Protein AF-A0A9P6AN44-F1 (afdb_monomer_lite)

Sequence (162 aa):
MAAQNTPINPGPQLPDFAEITDHANHVVEGLPLLQNLPVVDNGAQILASLEYDNHLNSVNRQLNGLNARIGNVETNLNYRITALDARLDSLDTQFTNFGTRLQASETNAQARLFNSHISSRDTPLEPLVSAIDGTLIIGFPATSGALSGLSGTSSGSSMATC

Organism: NCBI:txid1448309

Radius of gyration: 56.52 Å; chains: 1; bounding box: 112×37×162 Å

Secondary structure (DSSP, 8-state):
-PPP-PPPPP-PPPP-HHHHHHHHHHHHHHGGGGGGSHHHHHHHHHHHHHHHHHHHHHHHHHHHHHHHHHHHHHHHHHHHHHHHHHHHHHHHHHHHHHHHHHHHHHHHHHHHHHHHT--STTSBPPPPB-TTT--B-TT--SBTGGGGG-----S-------

Foldseek 3Di: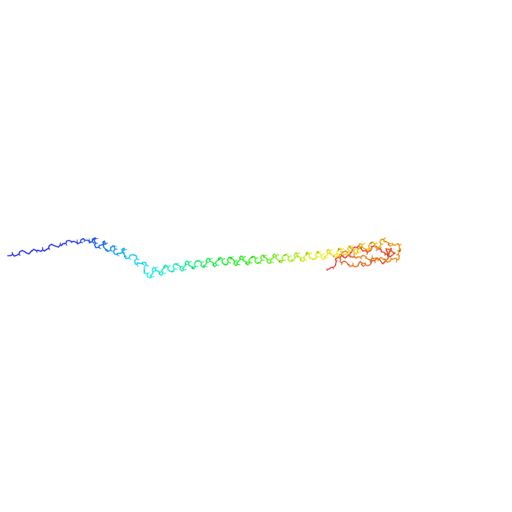
DDDDDDDDDDPDDDDDVVVVVVVVVVVVVCPVVVCVPPVNVVVVVVVVVVVVVVVVVVVVVVVVVVVVVVVVVVVVVVVVVVVVVVVVVVVVVVVVQVVLLVVLVVQQVVQVVVLVPDDDQPDAGRFHADSRHRHTDPPGDRGNVCVVVPDPPDDDDPDDDD

pLDDT: mean 86.45, std 16.83, range [40.09, 98.75]

Structure (mmCIF, N/CA/C/O backbone):
data_AF-A0A9P6AN44-F1
#
_entry.id   AF-A0A9P6AN44-F1
#
loop_
_atom_site.group_PDB
_atom_site.id
_atom_site.type_symbol
_atom_site.label_atom_id
_atom_site.label_alt_id
_atom_site.label_comp_id
_atom_site.label_asym_id
_atom_site.label_entity_id
_atom_site.label_seq_id
_atom_site.pdbx_PDB_ins_code
_atom_site.Cartn_x
_atom_site.Cartn_y
_atom_site.Cartn_z
_atom_site.occupancy
_atom_site.B_iso_or_equiv
_atom_site.auth_seq_id
_atom_site.auth_comp_id
_atom_site.auth_asym_id
_atom_site.auth_atom_id
_atom_site.pdbx_PDB_model_num
ATOM 1 N N . MET A 1 1 ? -77.297 -5.647 114.908 1.00 40.75 1 MET A N 1
ATOM 2 C CA . MET A 1 1 ? -77.213 -6.353 113.611 1.00 40.75 1 MET A CA 1
ATOM 3 C C . MET A 1 1 ? -76.562 -5.403 112.621 1.00 40.75 1 MET A C 1
ATOM 5 O O . MET A 1 1 ? -77.143 -4.368 112.330 1.00 40.75 1 MET A O 1
ATOM 9 N N . ALA A 1 2 ? -75.315 -5.676 112.239 1.00 41.12 2 ALA A N 1
ATOM 10 C CA . ALA A 1 2 ? -74.510 -4.816 111.374 1.00 41.12 2 ALA A CA 1
ATOM 11 C C . ALA A 1 2 ? -74.812 -5.119 109.898 1.00 41.12 2 ALA A C 1
ATOM 13 O O . ALA A 1 2 ? -74.720 -6.273 109.484 1.00 41.12 2 ALA A O 1
ATOM 14 N N . ALA A 1 3 ? -75.172 -4.097 109.122 1.00 44.03 3 ALA A N 1
ATOM 15 C CA . ALA A 1 3 ? -75.277 -4.189 107.671 1.00 44.03 3 ALA A CA 1
ATOM 16 C C . ALA A 1 3 ? -73.870 -4.063 107.066 1.00 44.03 3 ALA A C 1
ATOM 18 O O . ALA A 1 3 ? -73.197 -3.051 107.256 1.00 44.03 3 ALA A O 1
ATOM 19 N N . GLN A 1 4 ? -73.411 -5.111 106.383 1.00 45.62 4 GLN A N 1
ATOM 20 C CA . GLN A 1 4 ? -72.159 -5.100 105.631 1.00 45.62 4 GLN A CA 1
ATOM 21 C C . GLN A 1 4 ? -72.359 -4.317 104.329 1.00 45.62 4 GLN A C 1
ATOM 23 O O . GLN A 1 4 ? -73.217 -4.657 103.520 1.00 45.62 4 GLN A O 1
ATOM 28 N N . ASN A 1 5 ? -71.561 -3.267 104.144 1.00 55.25 5 ASN A N 1
ATOM 29 C CA . ASN A 1 5 ? -71.482 -2.490 102.914 1.00 55.25 5 ASN A CA 1
ATOM 30 C C . ASN A 1 5 ? -70.396 -3.116 102.023 1.00 55.25 5 ASN A C 1
ATOM 32 O O . ASN A 1 5 ? -69.206 -2.969 102.303 1.00 55.25 5 ASN A O 1
ATOM 36 N N . THR A 1 6 ? -70.785 -3.869 100.997 1.00 53.41 6 THR A N 1
ATOM 37 C CA . THR A 1 6 ? -69.856 -4.407 99.988 1.00 53.41 6 THR A CA 1
ATOM 38 C C . THR A 1 6 ? -69.390 -3.298 99.033 1.00 53.41 6 THR A C 1
ATOM 40 O O . THR A 1 6 ? -70.242 -2.559 98.535 1.00 53.41 6 THR A O 1
ATOM 43 N N . PRO A 1 7 ? -68.082 -3.171 98.727 1.00 56.47 7 PRO A N 1
ATOM 44 C CA . PRO A 1 7 ? -67.589 -2.168 97.786 1.00 56.47 7 PRO A CA 1
ATOM 45 C C . PRO A 1 7 ? -68.024 -2.478 96.351 1.00 56.47 7 PRO A C 1
ATOM 47 O O . PRO A 1 7 ? -67.956 -3.618 95.893 1.00 56.47 7 PRO A O 1
ATOM 50 N N . ILE A 1 8 ? -68.439 -1.433 95.640 1.00 57.41 8 ILE A N 1
ATOM 51 C CA . ILE A 1 8 ? -68.761 -1.445 94.213 1.00 57.41 8 ILE A CA 1
ATOM 52 C C . ILE A 1 8 ? -67.471 -1.721 93.425 1.00 57.41 8 ILE A C 1
ATOM 54 O O . ILE A 1 8 ? -66.484 -1.005 93.572 1.00 57.41 8 ILE A O 1
ATOM 58 N N . ASN A 1 9 ? -67.492 -2.759 92.589 1.00 60.62 9 ASN A N 1
ATOM 59 C CA . ASN A 1 9 ? -66.445 -3.080 91.620 1.00 60.62 9 ASN A CA 1
ATOM 60 C C . ASN A 1 9 ? -66.323 -1.937 90.585 1.00 60.62 9 ASN A C 1
ATOM 62 O O . ASN A 1 9 ? -67.323 -1.656 89.915 1.00 60.62 9 ASN A O 1
ATOM 66 N N . PRO A 1 10 ? -65.170 -1.257 90.434 1.00 58.81 10 PRO A N 1
ATOM 67 C CA . PRO A 1 10 ? -65.000 -0.280 89.367 1.00 58.81 10 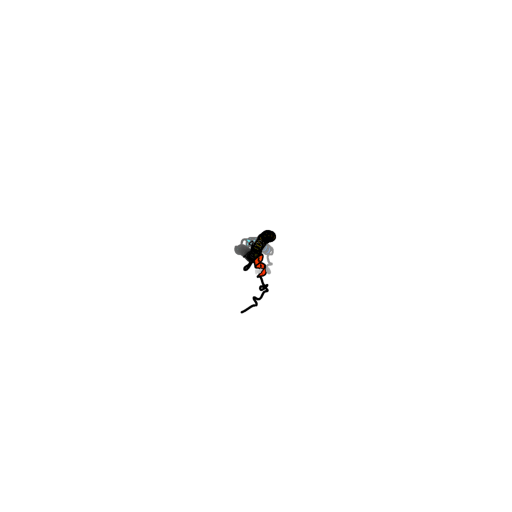PRO A CA 1
ATOM 68 C C . PRO A 1 10 ? -64.974 -1.016 88.019 1.00 58.81 10 PRO A C 1
ATOM 70 O O . PRO A 1 10 ? -64.324 -2.048 87.876 1.00 58.81 10 PRO A O 1
ATOM 73 N N . GLY A 1 11 ? -65.735 -0.511 87.045 1.00 61.03 11 GLY A N 1
ATOM 74 C CA . GLY A 1 11 ? -65.825 -1.077 85.696 1.00 61.03 11 GLY A CA 1
ATOM 75 C C . GLY A 1 11 ? -64.473 -1.144 84.961 1.00 61.03 11 GLY A C 1
ATOM 76 O O . GLY A 1 11 ? -63.455 -0.707 85.497 1.00 61.03 11 GLY A O 1
ATOM 77 N N . PRO A 1 12 ? -64.446 -1.693 83.730 1.00 62.16 12 PRO A N 1
ATOM 78 C CA . PRO A 1 12 ? -63.211 -1.890 82.973 1.00 62.16 12 PRO A CA 1
ATOM 79 C C . PRO A 1 12 ? -62.417 -0.582 82.881 1.00 62.16 12 PRO A C 1
ATOM 81 O O . PRO A 1 12 ? -62.946 0.445 82.457 1.00 62.16 12 PRO A O 1
ATOM 84 N N . GLN A 1 13 ? -61.161 -0.625 83.328 1.00 69.00 13 GLN A N 1
ATOM 85 C CA . GLN A 1 13 ? -60.274 0.533 83.319 1.00 69.00 13 GLN A CA 1
ATOM 86 C C . GLN A 1 13 ? -60.033 0.976 81.869 1.00 69.00 13 GLN A C 1
ATOM 88 O O . GLN A 1 13 ? -59.707 0.159 81.007 1.00 69.00 13 GLN A O 1
ATOM 93 N N . LEU A 1 14 ? -60.248 2.265 81.600 1.00 65.00 14 LEU A N 1
ATOM 94 C CA . LEU A 1 14 ? -59.948 2.886 80.310 1.00 65.00 14 LEU A CA 1
ATOM 95 C C . LEU A 1 14 ? -58.423 2.896 80.081 1.00 65.00 14 LEU A C 1
ATOM 97 O O . LEU A 1 14 ? -57.691 3.122 81.045 1.00 65.00 14 LEU A O 1
ATOM 101 N N . PRO A 1 15 ? -57.938 2.679 78.843 1.00 77.69 15 PRO A N 1
ATOM 102 C CA . PRO A 1 15 ? -56.512 2.754 78.526 1.00 77.69 15 PRO A CA 1
ATOM 103 C C . PRO A 1 15 ? -55.928 4.133 78.844 1.00 77.69 15 PRO A C 1
ATOM 105 O O . PRO A 1 15 ? -56.548 5.155 78.539 1.00 77.69 15 PRO A O 1
ATOM 108 N N . ASP A 1 16 ? -54.724 4.162 79.413 1.00 86.50 16 ASP A N 1
ATOM 109 C CA . ASP A 1 16 ? -54.003 5.401 79.691 1.00 86.50 16 ASP A CA 1
ATOM 110 C C . ASP A 1 16 ? -53.324 5.926 78.415 1.00 86.50 16 ASP A C 1
ATOM 112 O O . ASP A 1 16 ? -52.279 5.448 77.974 1.00 86.50 16 ASP A O 1
ATOM 116 N N . PHE A 1 17 ? -53.941 6.923 77.781 1.00 85.31 17 PHE A N 1
ATOM 117 C CA . PHE A 1 17 ? -53.415 7.533 76.559 1.00 85.31 17 PHE A CA 1
ATOM 118 C C . PHE A 1 17 ? -52.148 8.369 76.784 1.00 85.31 17 PHE A C 1
ATOM 120 O O . PHE A 1 17 ? -51.409 8.596 75.822 1.00 85.31 17 PHE A O 1
ATOM 127 N N . ALA A 1 18 ? -51.883 8.828 78.011 1.00 84.00 18 ALA A N 1
ATOM 128 C CA . ALA A 1 18 ? -50.659 9.563 78.318 1.00 84.00 18 ALA A CA 1
ATOM 129 C C . ALA A 1 18 ? -49.457 8.613 78.290 1.00 84.00 18 ALA A C 1
ATOM 131 O O . ALA A 1 18 ? -48.467 8.902 77.623 1.00 84.00 18 ALA A O 1
ATOM 132 N N . GLU A 1 19 ? -49.604 7.435 78.897 1.00 85.50 19 GLU A N 1
ATOM 133 C CA . GLU A 1 19 ? -48.608 6.360 78.845 1.00 85.50 19 GLU A CA 1
ATOM 134 C C . GLU A 1 19 ? -48.368 5.886 77.400 1.00 85.50 19 GLU A C 1
ATOM 136 O O . GLU A 1 19 ? -47.227 5.747 76.959 1.00 85.50 19 GLU A O 1
ATOM 141 N N . ILE A 1 20 ? -49.435 5.739 76.603 1.00 84.75 20 ILE A N 1
ATOM 142 C CA . ILE A 1 20 ? -49.320 5.405 75.171 1.00 84.75 20 ILE A CA 1
ATOM 143 C C . ILE A 1 20 ? -48.542 6.484 74.400 1.00 84.75 20 ILE A C 1
ATOM 145 O O . ILE A 1 20 ? -47.743 6.159 73.519 1.00 84.75 20 ILE A O 1
ATOM 149 N N . THR A 1 21 ? -48.763 7.761 74.717 1.00 88.62 21 THR A N 1
ATOM 150 C CA . THR A 1 21 ? -48.075 8.883 74.059 1.00 88.62 21 THR A CA 1
ATOM 151 C C . THR A 1 21 ? -46.593 8.920 74.433 1.00 88.62 21 THR A C 1
ATOM 153 O O . THR A 1 21 ? -45.750 9.100 73.554 1.00 88.62 21 THR A O 1
ATOM 156 N N . ASP A 1 22 ? -46.258 8.671 75.698 1.00 90.25 22 ASP A N 1
ATOM 157 C CA . ASP A 1 22 ? -44.869 8.564 76.159 1.00 90.25 22 ASP A CA 1
ATOM 158 C C . ASP A 1 22 ? -44.142 7.388 75.501 1.00 90.25 22 ASP A C 1
ATOM 160 O O . ASP A 1 22 ? -43.032 7.548 74.990 1.00 90.25 22 ASP A O 1
ATOM 164 N N . HIS A 1 23 ? -44.787 6.223 75.407 1.00 88.62 23 HIS A N 1
ATOM 165 C CA . HIS A 1 23 ? -44.225 5.084 74.682 1.00 88.62 23 HIS A CA 1
ATOM 166 C C . HIS A 1 23 ? -44.013 5.383 73.194 1.00 88.62 23 HIS A C 1
ATOM 168 O O . HIS A 1 23 ? -42.983 5.000 72.634 1.00 88.62 23 HIS A O 1
ATOM 174 N N . ALA A 1 24 ? -44.944 6.089 72.549 1.00 87.62 24 ALA A N 1
ATOM 175 C CA . ALA A 1 24 ? -44.796 6.494 71.155 1.00 87.62 24 ALA A CA 1
ATOM 176 C C . ALA A 1 24 ? -43.611 7.456 70.963 1.00 87.62 24 ALA A C 1
ATOM 178 O O . ALA A 1 24 ? -42.818 7.270 70.038 1.00 87.62 24 ALA A O 1
ATOM 179 N N . ASN A 1 25 ? -43.443 8.428 71.861 1.00 89.88 25 ASN A N 1
ATOM 180 C CA . ASN A 1 25 ? -42.311 9.354 71.829 1.00 89.88 25 ASN A CA 1
ATOM 181 C C . ASN A 1 25 ? -40.978 8.623 72.029 1.00 89.88 25 ASN A C 1
ATOM 183 O O . ASN A 1 25 ? -40.035 8.864 71.279 1.00 89.88 25 ASN A O 1
ATOM 187 N N . HIS A 1 26 ? -40.920 7.653 72.945 1.00 87.94 26 HIS A N 1
ATOM 188 C CA . HIS A 1 26 ? -39.714 6.852 73.159 1.00 87.94 26 HIS A CA 1
ATOM 189 C C . HIS A 1 26 ? -39.334 5.991 71.947 1.00 87.94 26 HIS A C 1
ATOM 191 O O . HIS A 1 26 ? -38.153 5.830 71.635 1.00 87.94 26 HIS A O 1
ATOM 197 N N . VAL A 1 27 ? -40.322 5.460 71.222 1.00 87.12 27 VAL A N 1
ATOM 198 C CA . VAL A 1 27 ? -40.073 4.757 69.955 1.00 87.12 27 VAL A CA 1
ATOM 199 C C . VAL A 1 27 ? -39.518 5.721 68.907 1.00 87.12 27 VAL A C 1
ATOM 201 O O . VAL A 1 27 ? -38.544 5.386 68.233 1.00 87.12 27 VAL A O 1
ATOM 204 N N . VAL A 1 28 ? -40.086 6.925 68.791 1.00 90.31 28 VAL A N 1
ATOM 205 C CA . VAL A 1 28 ? -39.617 7.954 67.848 1.00 90.31 28 VAL A CA 1
ATOM 206 C C . VAL A 1 28 ? -38.186 8.401 68.165 1.00 90.31 28 VAL A C 1
ATOM 208 O O . VAL A 1 28 ? -37.382 8.546 67.245 1.00 90.31 28 VAL A O 1
ATOM 211 N N . GLU A 1 29 ? -37.831 8.539 69.441 1.00 88.56 29 GLU A N 1
ATOM 212 C CA . GLU A 1 29 ? -36.461 8.830 69.892 1.00 88.56 29 GLU A CA 1
ATOM 213 C C . GLU A 1 29 ? -35.476 7.682 69.624 1.00 88.56 29 GLU A C 1
ATOM 215 O O . GLU A 1 29 ? -34.283 7.918 69.428 1.00 88.56 29 GLU A O 1
ATOM 220 N N . GLY A 1 30 ? -35.964 6.440 69.585 1.00 83.00 30 GLY A N 1
ATOM 221 C CA . GLY A 1 30 ? -35.167 5.256 69.269 1.00 83.00 30 GLY A CA 1
ATOM 222 C C . GLY A 1 30 ? -34.901 5.056 67.773 1.00 83.00 30 GLY A C 1
ATOM 223 O O . GLY A 1 30 ? -33.901 4.436 67.410 1.00 83.00 30 GLY A O 1
ATOM 224 N N . LEU A 1 31 ? -35.744 5.597 66.886 1.00 83.94 31 LEU A N 1
ATOM 225 C CA . LEU A 1 31 ? -35.589 5.452 65.430 1.00 83.94 31 LEU A CA 1
ATOM 226 C C . LEU A 1 31 ? -34.236 5.976 64.894 1.00 83.94 31 LEU A C 1
ATOM 228 O O . LEU A 1 31 ? -33.624 5.280 64.083 1.00 83.94 31 LEU A O 1
ATOM 232 N N . PRO A 1 32 ? -33.705 7.134 65.337 1.00 84.50 32 PRO A N 1
ATOM 233 C CA . PRO A 1 32 ? -32.358 7.580 64.978 1.00 84.50 32 PRO A CA 1
ATOM 234 C C . PRO A 1 32 ? -31.246 6.603 65.382 1.00 84.50 32 PRO A C 1
ATOM 236 O O . PRO A 1 32 ? -30.251 6.495 64.670 1.00 84.50 32 PRO A O 1
ATOM 239 N N . LEU A 1 33 ? -31.406 5.858 66.485 1.00 83.38 33 LEU A N 1
ATOM 240 C CA . LEU A 1 33 ? -30.403 4.892 66.957 1.00 83.38 33 LEU A CA 1
ATOM 241 C C . LEU A 1 33 ? -30.306 3.661 66.049 1.00 83.38 33 LEU A C 1
ATOM 243 O O . LEU A 1 33 ? -29.258 3.017 66.019 1.00 83.38 33 LEU A O 1
ATOM 247 N N . LEU A 1 34 ? -31.354 3.364 65.270 1.00 79.19 34 LEU A N 1
ATOM 248 C CA . LEU A 1 34 ? -31.336 2.276 64.288 1.00 79.19 34 LEU A CA 1
ATOM 249 C C . LEU A 1 34 ? -30.269 2.487 63.207 1.00 79.19 34 LEU A C 1
ATOM 251 O O . LEU A 1 34 ? -29.769 1.513 62.652 1.00 79.19 34 LEU A O 1
ATOM 255 N N . GLN A 1 35 ? -29.891 3.741 62.940 1.00 75.88 35 GLN A N 1
ATOM 256 C CA . GLN A 1 35 ? -28.847 4.090 61.972 1.00 75.88 35 GLN A CA 1
ATOM 257 C C . GLN A 1 35 ? -27.452 3.648 62.433 1.00 75.88 35 GLN A C 1
ATOM 259 O O . GLN A 1 35 ? -26.593 3.430 61.596 1.00 75.88 35 GLN A O 1
ATOM 264 N N . ASN A 1 36 ? -27.253 3.459 63.744 1.00 78.31 36 ASN A N 1
ATOM 265 C CA . ASN A 1 36 ? -26.000 2.976 64.332 1.00 78.31 36 ASN A CA 1
ATOM 266 C C . ASN A 1 36 ? -25.998 1.451 64.540 1.00 78.31 36 ASN A C 1
ATOM 268 O O . ASN A 1 36 ? -25.099 0.910 65.190 1.00 78.31 36 ASN A O 1
ATOM 272 N N . LEU A 1 37 ? -27.039 0.740 64.085 1.00 82.12 37 LEU A N 1
ATOM 273 C CA . LEU A 1 37 ? -27.045 -0.713 64.167 1.00 82.12 37 LEU A CA 1
ATOM 274 C C . LEU A 1 37 ? -26.040 -1.271 63.153 1.00 82.12 37 LEU A C 1
ATOM 276 O O . LEU A 1 37 ? -26.143 -0.946 61.969 1.00 82.12 37 LEU A O 1
ATOM 280 N N . PRO A 1 38 ? -25.167 -2.214 63.558 1.00 76.88 38 PRO A N 1
ATOM 281 C CA . PRO A 1 38 ? -24.186 -2.825 62.662 1.00 76.88 38 PRO A CA 1
ATOM 282 C C . PRO A 1 38 ? -24.799 -3.390 61.377 1.00 76.88 38 PRO A C 1
ATOM 284 O O . PRO A 1 38 ? -24.152 -3.428 60.340 1.00 76.88 38 PRO A O 1
ATOM 287 N N . VAL A 1 39 ? -26.061 -3.832 61.424 1.00 79.44 39 VAL A N 1
ATOM 288 C CA . VAL A 1 39 ? -26.765 -4.376 60.256 1.00 79.44 39 VAL A CA 1
ATOM 289 C C . VAL A 1 39 ? -27.059 -3.314 59.185 1.00 79.44 39 VAL A C 1
ATOM 291 O O . VAL A 1 39 ? -27.012 -3.631 57.999 1.00 79.44 39 VAL A O 1
ATOM 294 N N . VAL A 1 40 ? -27.331 -2.066 59.585 1.00 82.06 40 VAL A N 1
ATOM 295 C CA . VAL A 1 40 ? -27.617 -0.947 58.671 1.00 82.06 40 VAL A CA 1
ATOM 296 C C . VAL A 1 40 ? -26.315 -0.434 58.060 1.00 82.06 40 VAL A C 1
ATOM 298 O O . VAL A 1 40 ? -26.232 -0.297 56.839 1.00 82.06 40 VAL A O 1
ATOM 301 N N . ASP A 1 41 ? -25.273 -0.278 58.879 1.00 80.88 41 ASP A N 1
ATOM 302 C CA . ASP A 1 41 ? -23.933 0.108 58.421 1.00 80.88 41 ASP A CA 1
ATOM 303 C C . ASP A 1 41 ? -23.333 -0.923 57.458 1.00 80.88 41 ASP A C 1
ATOM 305 O O . ASP A 1 41 ? -22.856 -0.572 56.376 1.00 80.88 41 ASP A O 1
ATOM 309 N N . ASN A 1 42 ? -23.417 -2.215 57.794 1.00 86.50 42 ASN A N 1
ATOM 310 C CA . ASN A 1 42 ? -22.948 -3.286 56.914 1.00 86.50 42 ASN A CA 1
ATOM 311 C C . ASN A 1 42 ? -23.749 -3.320 55.603 1.00 86.50 42 ASN A C 1
ATOM 313 O O . ASN A 1 42 ? -23.172 -3.538 54.541 1.00 86.50 42 ASN A O 1
ATOM 317 N N . GLY A 1 43 ? -25.063 -3.072 55.648 1.00 88.56 43 GLY A N 1
ATOM 318 C CA . GLY A 1 43 ? -25.898 -2.976 54.449 1.00 88.56 43 GLY A CA 1
ATOM 319 C C . GLY A 1 43 ? -25.474 -1.831 53.525 1.00 88.56 43 GLY A C 1
ATOM 320 O O . GLY A 1 43 ? -25.345 -2.031 52.315 1.00 88.56 43 GLY A O 1
ATOM 321 N N . ALA A 1 44 ? -25.189 -0.654 54.088 1.00 86.50 44 ALA A N 1
ATOM 322 C CA . ALA A 1 44 ? -24.689 0.496 53.337 1.00 86.50 44 ALA A CA 1
ATOM 323 C C . ALA A 1 44 ? -23.312 0.220 52.707 1.00 86.50 44 ALA A C 1
ATOM 325 O O . ALA A 1 44 ? -23.094 0.533 51.535 1.00 86.50 44 ALA A O 1
ATOM 326 N N . GLN A 1 45 ? -22.406 -0.429 53.444 1.00 88.62 45 GLN A N 1
ATOM 327 C CA . GLN A 1 45 ? -21.094 -0.834 52.925 1.00 88.62 45 GLN A CA 1
ATOM 328 C C . GLN A 1 45 ? -21.207 -1.870 51.799 1.00 88.62 45 GLN A C 1
ATOM 330 O O . GLN A 1 45 ? -20.504 -1.762 50.794 1.00 88.62 45 GLN A O 1
ATOM 335 N N . ILE A 1 46 ? -22.116 -2.842 51.923 1.00 90.38 46 ILE A N 1
ATOM 336 C CA . ILE A 1 46 ? -22.371 -3.842 50.876 1.00 90.38 46 ILE A CA 1
ATOM 337 C C . ILE A 1 46 ? -22.895 -3.164 49.604 1.00 90.38 46 ILE A C 1
ATOM 339 O O . ILE A 1 46 ? -22.393 -3.441 48.514 1.00 90.38 46 ILE A O 1
ATOM 343 N N . LEU A 1 47 ? -23.848 -2.236 49.717 1.00 91.69 47 LEU A N 1
ATOM 344 C CA . LEU A 1 47 ? -24.353 -1.483 48.562 1.00 91.69 47 LEU A CA 1
ATOM 345 C C . LEU A 1 47 ? -23.245 -0.670 47.881 1.00 91.69 47 LEU A C 1
ATOM 347 O O . LEU A 1 47 ? -23.125 -0.719 46.657 1.00 91.69 47 LEU A O 1
ATOM 351 N N . ALA A 1 48 ? -22.391 -0.007 48.665 1.00 92.25 48 ALA A N 1
ATOM 352 C CA . ALA A 1 48 ? -21.234 0.713 48.140 1.00 92.25 48 ALA A CA 1
ATOM 353 C C . ALA A 1 48 ? -20.241 -0.221 47.420 1.00 92.25 48 ALA A C 1
ATOM 355 O O . ALA A 1 48 ? -19.730 0.127 46.355 1.00 92.25 48 ALA A O 1
ATOM 356 N N . SER A 1 49 ? -20.000 -1.431 47.946 1.00 93.44 49 SER A N 1
ATOM 357 C CA . SER A 1 49 ? -19.144 -2.418 47.266 1.00 93.44 49 SER A CA 1
ATOM 358 C C . SER A 1 49 ? -19.736 -2.909 45.942 1.00 93.44 49 SER A C 1
ATOM 360 O O . SER A 1 49 ? -19.013 -3.021 44.956 1.00 93.44 49 SER A O 1
ATOM 362 N N . LEU A 1 50 ? -21.054 -3.114 45.873 1.00 94.75 50 LEU A N 1
ATOM 363 C CA . LEU A 1 50 ? -21.731 -3.527 44.641 1.00 94.75 50 LEU A CA 1
ATOM 364 C C . LEU A 1 50 ? -21.691 -2.423 43.576 1.00 94.75 50 LEU A C 1
ATOM 366 O O . LEU A 1 50 ? -21.543 -2.698 42.384 1.00 94.75 50 LEU A O 1
ATOM 370 N N . GLU A 1 51 ? -21.817 -1.162 43.988 1.00 95.56 51 GLU A N 1
ATOM 371 C CA . GLU A 1 51 ? -21.665 -0.019 43.087 1.00 95.56 51 GLU A CA 1
ATOM 372 C C . GLU A 1 51 ? -20.234 0.081 42.542 1.00 95.56 51 GLU A C 1
ATOM 374 O O . GLU A 1 51 ? -20.040 0.280 41.337 1.00 95.56 51 GLU A O 1
ATOM 379 N N . TYR A 1 52 ? -19.236 -0.151 43.396 1.00 96.06 52 TYR A N 1
ATOM 380 C CA . TYR A 1 52 ? -17.838 -0.227 42.984 1.00 96.06 52 TYR A CA 1
ATOM 381 C C . TYR A 1 52 ? -17.590 -1.356 41.970 1.00 96.06 52 TYR A C 1
ATOM 383 O O . TYR A 1 52 ? -16.973 -1.118 40.928 1.00 96.06 52 TYR A O 1
ATOM 391 N N . ASP A 1 53 ? -18.144 -2.550 42.194 1.00 96.31 53 ASP A N 1
ATOM 392 C CA . ASP A 1 53 ? -18.047 -3.672 41.250 1.00 96.31 53 ASP A CA 1
ATOM 393 C C . ASP A 1 53 ? -18.689 -3.342 39.896 1.00 96.31 53 ASP A C 1
ATOM 395 O O . ASP A 1 53 ? -18.137 -3.642 38.831 1.00 96.31 53 ASP A O 1
ATOM 399 N N . ASN A 1 54 ? -19.840 -2.668 39.905 1.00 96.50 54 ASN A N 1
ATOM 400 C CA . ASN A 1 54 ? -20.488 -2.199 38.681 1.00 96.50 54 ASN A CA 1
ATOM 401 C C . ASN A 1 54 ? -19.619 -1.184 37.929 1.00 96.50 54 ASN A C 1
ATOM 403 O O . ASN A 1 54 ? -19.520 -1.247 36.695 1.00 96.50 54 ASN A O 1
ATOM 407 N N . HIS A 1 55 ? -18.962 -0.279 38.656 1.00 97.00 55 HIS A N 1
ATOM 408 C CA . HIS A 1 55 ? -18.024 0.673 38.075 1.00 97.00 55 HIS A CA 1
ATOM 409 C C . HIS A 1 55 ? -16.821 -0.041 37.443 1.00 97.00 55 HIS A C 1
ATOM 411 O O . HIS A 1 55 ? -16.519 0.202 36.271 1.00 97.00 55 HIS A O 1
ATOM 417 N N . LEU A 1 56 ? -16.201 -0.992 38.150 1.00 97.38 56 LEU A N 1
ATOM 418 C CA . LEU A 1 56 ? -15.104 -1.806 37.615 1.00 97.38 56 LEU A CA 1
ATOM 419 C C . LEU A 1 56 ? -15.522 -2.587 36.364 1.00 97.38 56 LEU A C 1
ATOM 421 O O . LEU A 1 56 ? -14.807 -2.594 35.362 1.00 97.38 56 LEU A O 1
ATOM 425 N N . ASN A 1 57 ? -16.712 -3.186 36.370 1.00 97.69 57 ASN A N 1
ATOM 426 C CA . ASN A 1 57 ? -17.256 -3.886 35.207 1.00 97.69 57 ASN A CA 1
ATOM 427 C C . ASN A 1 57 ? -17.506 -2.951 34.014 1.00 97.69 57 ASN A C 1
ATOM 429 O O . ASN A 1 57 ? -17.400 -3.367 32.856 1.00 97.69 57 ASN A O 1
ATOM 433 N N . SER A 1 58 ? -17.861 -1.691 34.264 1.00 98.00 58 SER A N 1
ATOM 434 C CA . SER A 1 58 ? -17.977 -0.669 33.219 1.00 98.00 58 SER A CA 1
ATOM 435 C C . SER A 1 58 ? -16.609 -0.317 32.631 1.00 98.00 58 SER A C 1
ATOM 437 O O . SER A 1 58 ? -16.431 -0.377 31.411 1.00 98.00 58 SER A O 1
ATOM 439 N N . VAL A 1 59 ? -15.621 -0.050 33.489 1.00 98.12 59 VAL A N 1
ATOM 440 C CA . VAL A 1 59 ? -14.241 0.256 33.081 1.00 98.12 59 VAL A CA 1
ATOM 441 C C . VAL A 1 59 ? -13.636 -0.900 32.282 1.00 98.12 59 VAL A C 1
ATOM 443 O O . VAL A 1 59 ? -13.099 -0.676 31.200 1.00 98.12 59 VAL A O 1
ATOM 446 N N . ASN A 1 60 ? -13.802 -2.146 32.730 1.00 98.38 60 ASN A N 1
ATOM 447 C CA . ASN A 1 60 ? -13.319 -3.327 32.008 1.00 98.38 60 ASN A CA 1
ATOM 448 C C . ASN A 1 60 ? -13.923 -3.440 30.601 1.00 98.38 60 ASN A C 1
ATOM 450 O O . ASN A 1 60 ? -13.216 -3.738 29.638 1.00 98.38 60 ASN A O 1
ATOM 454 N N . ARG A 1 61 ? -15.221 -3.150 30.445 1.00 98.31 61 ARG A N 1
ATOM 455 C CA . ARG A 1 61 ? -15.866 -3.122 29.121 1.00 98.31 61 ARG A CA 1
ATOM 456 C C . ARG A 1 61 ? -15.290 -2.024 28.230 1.00 98.31 61 ARG A C 1
ATOM 458 O O . ARG A 1 61 ? -15.049 -2.272 27.049 1.00 98.31 61 ARG A O 1
ATOM 465 N N . GLN A 1 62 ? -15.039 -0.839 28.783 1.00 98.44 62 GLN A N 1
ATOM 466 C CA . GLN A 1 62 ? -14.413 0.259 28.046 1.00 98.44 62 GLN A CA 1
ATOM 467 C C . GLN A 1 62 ? -12.983 -0.090 27.614 1.00 98.44 62 GLN A C 1
ATOM 469 O O . GLN A 1 62 ? -12.645 0.109 26.448 1.00 98.44 62 GLN A O 1
ATOM 474 N N . LEU A 1 63 ? -12.174 -0.672 28.506 1.00 98.56 63 LEU A N 1
ATOM 475 C CA . LEU A 1 63 ? -10.812 -1.122 28.203 1.00 98.56 63 LEU A CA 1
ATOM 476 C C . LEU A 1 63 ? -10.795 -2.191 27.108 1.00 98.56 63 LEU A C 1
ATOM 478 O O . LEU A 1 63 ? -10.023 -2.079 26.158 1.00 98.56 63 LEU A O 1
ATOM 482 N N . ASN A 1 64 ? -11.697 -3.171 27.170 1.00 98.50 64 ASN A N 1
ATOM 483 C CA . ASN A 1 64 ? -11.834 -4.176 26.113 1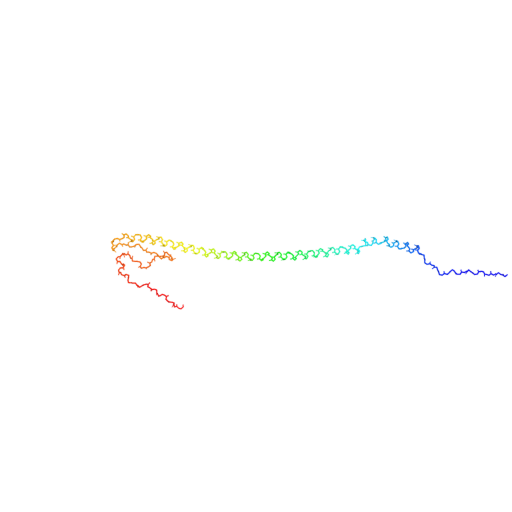.00 98.50 64 ASN A CA 1
ATOM 484 C C . ASN A 1 64 ? -12.209 -3.540 24.765 1.00 98.50 64 ASN A C 1
ATOM 486 O O . ASN A 1 64 ? -11.649 -3.901 23.729 1.00 98.50 64 ASN A O 1
ATOM 490 N N . GLY A 1 65 ? -13.109 -2.551 24.775 1.00 98.56 65 GLY A N 1
ATOM 491 C CA . GLY A 1 65 ? -13.459 -1.784 23.580 1.00 98.56 65 GLY A CA 1
ATOM 492 C C . GLY A 1 65 ? -12.278 -0.991 23.010 1.00 98.56 65 GLY A C 1
ATOM 493 O O . GLY A 1 65 ? -12.091 -0.953 21.794 1.00 98.56 65 GLY A O 1
ATOM 494 N N . LEU A 1 66 ? -11.453 -0.387 23.869 1.00 98.62 66 LEU A N 1
ATOM 495 C CA . LEU A 1 66 ? -10.236 0.313 23.452 1.00 98.62 66 LEU A CA 1
ATOM 496 C C . LEU A 1 66 ? -9.201 -0.650 22.867 1.00 98.62 66 LEU A C 1
ATOM 498 O O . LEU A 1 66 ? -8.699 -0.380 21.779 1.00 98.62 66 LEU A O 1
ATOM 502 N N . ASN A 1 67 ? -8.953 -1.792 23.511 1.00 98.56 67 ASN A N 1
ATOM 503 C CA . ASN A 1 67 ? -8.040 -2.820 23.004 1.00 98.56 67 ASN A CA 1
ATOM 504 C C . ASN A 1 67 ? -8.459 -3.311 21.613 1.00 98.56 67 ASN A C 1
ATOM 506 O O . ASN A 1 67 ? -7.632 -3.392 20.707 1.00 98.56 67 ASN A O 1
ATOM 510 N N . ALA A 1 68 ? -9.757 -3.553 21.402 1.00 98.50 68 ALA A N 1
ATOM 511 C CA . ALA A 1 68 ? -10.271 -3.932 20.089 1.00 98.50 68 ALA A CA 1
ATOM 512 C C . ALA A 1 68 ? -10.069 -2.822 19.042 1.00 98.50 68 ALA A C 1
ATOM 514 O O . ALA A 1 68 ? -9.694 -3.096 17.901 1.00 98.50 68 ALA A O 1
ATOM 515 N N . ARG A 1 69 ? -10.298 -1.553 19.402 1.00 98.50 69 ARG A N 1
ATOM 516 C CA . ARG A 1 69 ? -10.066 -0.416 18.493 1.00 98.50 69 ARG A CA 1
ATOM 517 C C . ARG A 1 69 ? -8.587 -0.263 18.141 1.00 98.50 69 ARG A C 1
ATOM 519 O O . ARG A 1 69 ? -8.290 -0.029 16.974 1.00 98.50 69 ARG A O 1
ATOM 526 N N . ILE A 1 70 ? -7.690 -0.427 19.111 1.00 98.62 70 ILE A N 1
ATOM 527 C CA . ILE A 1 70 ? -6.238 -0.383 18.900 1.00 98.62 70 ILE A CA 1
ATOM 528 C C . ILE A 1 70 ? -5.816 -1.494 17.936 1.00 98.62 70 ILE A C 1
ATOM 530 O O . ILE A 1 70 ? -5.230 -1.186 16.903 1.00 98.62 70 ILE A O 1
ATOM 534 N N . GLY A 1 71 ? -6.222 -2.745 18.179 1.00 98.69 71 GLY A N 1
ATOM 535 C CA . GLY A 1 71 ? -5.882 -3.860 17.285 1.00 98.69 71 GLY A CA 1
ATOM 536 C C . GLY A 1 71 ? -6.406 -3.680 15.853 1.00 98.69 71 GLY A C 1
ATOM 537 O O . GLY A 1 71 ? -5.724 -4.016 14.882 1.00 98.69 71 GLY A O 1
ATOM 538 N N . ASN A 1 72 ? -7.591 -3.079 15.690 1.00 98.56 72 ASN A N 1
ATOM 539 C CA . ASN A 1 72 ? -8.119 -2.730 14.366 1.00 98.56 72 ASN A CA 1
ATOM 540 C C . ASN A 1 72 ? -7.282 -1.647 13.667 1.00 98.56 72 ASN A C 1
ATOM 542 O O . ASN A 1 72 ? -7.037 -1.745 12.464 1.00 98.56 72 ASN A O 1
ATOM 546 N N . VAL A 1 73 ? -6.841 -0.622 14.404 1.00 98.69 73 VAL A N 1
ATOM 547 C CA . VAL A 1 73 ? -5.966 0.431 13.868 1.00 98.69 73 VAL A CA 1
ATOM 548 C C . VAL A 1 73 ? -4.612 -0.149 13.465 1.00 98.69 73 VAL A C 1
ATOM 550 O O . VAL A 1 73 ? -4.179 0.099 12.343 1.00 98.69 73 VAL A O 1
ATOM 553 N N . GLU A 1 74 ? -3.983 -0.960 14.317 1.00 98.69 74 GLU A N 1
ATOM 554 C CA . GLU A 1 74 ? -2.711 -1.635 14.018 1.00 98.69 74 GLU A CA 1
ATOM 555 C C . GLU A 1 74 ? -2.815 -2.484 12.748 1.00 98.69 74 GLU A C 1
ATOM 557 O O . GLU A 1 74 ? -2.009 -2.351 11.828 1.00 98.69 74 GLU A O 1
ATOM 562 N N . THR A 1 75 ? -3.872 -3.293 12.650 1.00 98.56 75 THR A N 1
ATOM 563 C CA . THR A 1 75 ? -4.136 -4.124 11.473 1.00 98.56 75 THR A CA 1
ATOM 564 C C . THR A 1 75 ? -4.311 -3.271 10.214 1.00 98.56 75 THR A C 1
ATOM 566 O O . THR A 1 75 ? -3.685 -3.542 9.189 1.00 98.56 75 THR A O 1
ATOM 569 N N . ASN A 1 76 ? -5.127 -2.212 10.273 1.00 98.56 76 ASN A N 1
ATOM 570 C CA . ASN A 1 76 ? -5.356 -1.330 9.126 1.00 98.56 76 ASN A CA 1
ATOM 571 C C . ASN A 1 76 ? -4.074 -0.618 8.674 1.00 98.56 76 ASN A C 1
ATOM 573 O O . ASN A 1 76 ? -3.817 -0.526 7.473 1.00 98.56 76 ASN A O 1
ATOM 577 N N . LEU A 1 77 ? -3.273 -0.132 9.623 1.00 98.69 77 LEU A N 1
ATOM 578 C CA . LEU A 1 77 ? -2.001 0.517 9.326 1.00 98.69 77 LEU A CA 1
ATOM 579 C C . LEU A 1 77 ? -1.029 -0.459 8.666 1.00 98.69 77 LEU A C 1
ATOM 581 O O . LEU A 1 77 ? -0.469 -0.107 7.632 1.00 98.69 77 LEU A O 1
ATOM 585 N N . ASN A 1 78 ? -0.910 -1.688 9.173 1.00 98.69 78 ASN A N 1
ATOM 586 C CA . ASN A 1 78 ? -0.068 -2.714 8.556 1.00 98.69 78 ASN A CA 1
ATOM 587 C C . ASN A 1 78 ? -0.470 -2.982 7.100 1.00 98.69 78 ASN A C 1
ATOM 589 O O . ASN A 1 78 ? 0.381 -2.931 6.216 1.00 98.69 78 ASN A O 1
ATOM 593 N N . TYR A 1 79 ? -1.766 -3.155 6.814 1.00 98.62 79 TYR A N 1
ATOM 594 C CA . TYR A 1 79 ? -2.239 -3.324 5.433 1.00 98.62 79 TYR A CA 1
ATOM 595 C C . TYR A 1 79 ? -1.883 -2.137 4.534 1.00 98.62 79 TYR A C 1
ATOM 597 O O . TYR A 1 79 ? -1.484 -2.318 3.382 1.00 98.62 79 TYR A O 1
ATOM 605 N N . ARG A 1 80 ? -2.035 -0.911 5.044 1.00 98.50 80 ARG A N 1
ATOM 606 C CA . ARG A 1 80 ? -1.713 0.303 4.284 1.00 98.50 80 ARG A CA 1
ATOM 607 C C . ARG A 1 80 ? -0.216 0.434 4.027 1.00 98.50 80 ARG A C 1
ATOM 609 O O . ARG A 1 80 ? 0.143 0.849 2.931 1.00 98.50 80 ARG A O 1
ATOM 616 N N . ILE A 1 81 ? 0.624 0.077 4.995 1.00 98.69 81 ILE A N 1
ATOM 617 C CA . ILE A 1 81 ? 2.084 0.083 4.854 1.00 98.69 81 ILE A CA 1
ATOM 618 C C . ILE A 1 81 ? 2.500 -0.929 3.785 1.00 98.69 81 ILE A C 1
ATOM 620 O O . ILE A 1 81 ? 3.108 -0.530 2.800 1.00 98.69 81 ILE A O 1
ATOM 624 N N . THR A 1 82 ? 2.042 -2.181 3.873 1.00 98.62 82 THR A N 1
ATOM 625 C CA . THR A 1 82 ? 2.345 -3.204 2.855 1.00 98.62 82 THR A CA 1
ATOM 626 C C . THR A 1 82 ? 1.895 -2.786 1.451 1.00 98.62 82 THR A C 1
ATOM 628 O O . THR A 1 82 ? 2.593 -3.020 0.466 1.00 98.62 82 THR A O 1
ATOM 631 N N . ALA A 1 83 ? 0.734 -2.135 1.332 1.00 98.56 83 ALA A N 1
ATOM 632 C CA . ALA A 1 83 ? 0.261 -1.625 0.048 1.00 98.56 83 ALA A CA 1
ATOM 633 C C . ALA A 1 83 ? 1.109 -0.455 -0.487 1.00 98.56 83 ALA A C 1
ATOM 635 O O . ALA A 1 83 ? 1.212 -0.288 -1.704 1.00 98.56 83 ALA A O 1
ATOM 636 N N . LEU A 1 84 ? 1.678 0.373 0.394 1.00 98.75 84 LEU A N 1
ATOM 637 C CA . LEU A 1 84 ? 2.602 1.4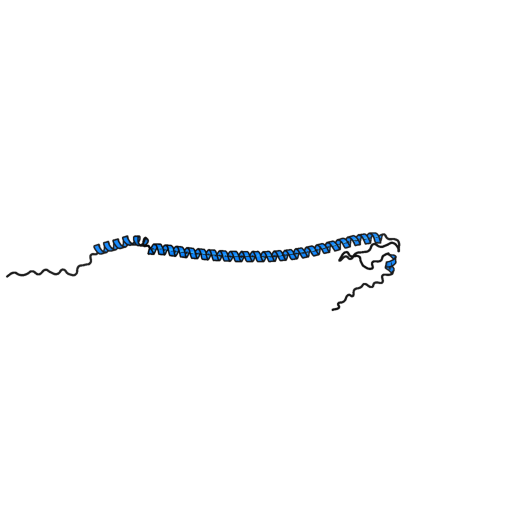38 0.008 1.00 98.75 84 LEU A CA 1
ATOM 638 C C . LEU A 1 84 ? 3.951 0.866 -0.429 1.00 98.75 84 LEU A C 1
ATOM 640 O O . LEU A 1 84 ? 4.435 1.284 -1.478 1.00 98.75 84 LEU A O 1
ATOM 644 N N . ASP A 1 85 ? 4.492 -0.117 0.289 1.00 98.69 85 ASP A N 1
ATOM 645 C CA . ASP A 1 85 ? 5.750 -0.787 -0.071 1.00 98.69 85 ASP A CA 1
ATOM 646 C C . ASP A 1 85 ? 5.663 -1.387 -1.483 1.00 98.69 85 ASP A C 1
ATOM 648 O O . ASP A 1 85 ? 6.464 -1.058 -2.353 1.00 98.69 85 ASP A O 1
ATOM 652 N N . ALA A 1 86 ? 4.590 -2.129 -1.781 1.00 98.50 86 ALA A N 1
ATOM 653 C CA . ALA A 1 86 ? 4.379 -2.701 -3.115 1.00 98.50 86 ALA A CA 1
ATOM 654 C C . ALA A 1 86 ? 4.270 -1.638 -4.230 1.00 98.50 86 ALA A C 1
ATOM 656 O O . ALA A 1 86 ? 4.668 -1.868 -5.376 1.00 98.50 86 ALA A O 1
ATOM 657 N N . ARG A 1 87 ? 3.712 -0.459 -3.920 1.00 98.62 87 ARG A N 1
ATOM 658 C CA . ARG A 1 87 ? 3.659 0.662 -4.874 1.00 98.62 87 ARG A CA 1
ATOM 659 C C . ARG A 1 87 ? 5.035 1.280 -5.088 1.00 98.62 87 ARG A C 1
ATOM 661 O O . ARG A 1 87 ? 5.332 1.658 -6.218 1.00 98.62 87 ARG A O 1
ATOM 668 N N . LEU A 1 88 ? 5.848 1.386 -4.038 1.00 98.75 88 LEU A N 1
ATOM 669 C CA . LEU A 1 88 ? 7.216 1.887 -4.134 1.00 98.75 88 LEU A CA 1
ATOM 670 C C . LEU A 1 88 ? 8.088 0.943 -4.969 1.00 98.75 88 LEU A C 1
ATOM 672 O O . LEU A 1 88 ? 8.732 1.422 -5.897 1.00 98.75 88 LEU A O 1
ATOM 676 N N . ASP A 1 89 ? 8.006 -0.370 -4.755 1.00 98.69 89 ASP A N 1
ATOM 677 C CA . ASP A 1 89 ? 8.733 -1.367 -5.561 1.00 98.69 89 ASP A CA 1
ATOM 678 C C . ASP A 1 89 ? 8.359 -1.293 -7.054 1.00 98.69 89 ASP A C 1
ATOM 680 O O . ASP A 1 89 ? 9.205 -1.382 -7.952 1.00 98.69 89 ASP A O 1
ATOM 684 N N . SER A 1 90 ? 7.070 -1.082 -7.345 1.00 98.50 90 SER A N 1
ATOM 685 C CA . SER A 1 90 ? 6.592 -0.904 -8.720 1.00 98.50 90 SER A CA 1
ATOM 686 C C . SER A 1 90 ? 7.120 0.383 -9.359 1.00 98.50 90 SER A C 1
ATOM 688 O O . SER A 1 90 ? 7.443 0.389 -10.552 1.00 98.50 90 SER A O 1
ATOM 690 N N . LEU A 1 91 ? 7.198 1.473 -8.592 1.00 98.69 91 LEU A N 1
ATOM 691 C CA . LEU A 1 91 ? 7.760 2.736 -9.065 1.00 98.69 91 LEU A CA 1
ATOM 692 C C . LEU A 1 91 ? 9.267 2.628 -9.298 1.00 98.69 91 LEU A C 1
ATOM 694 O O . LEU A 1 91 ? 9.737 3.120 -10.322 1.00 98.69 91 LEU A O 1
ATOM 698 N N . ASP A 1 92 ? 9.998 1.952 -8.412 1.00 98.69 92 ASP A N 1
ATOM 699 C CA . ASP A 1 92 ? 11.435 1.714 -8.562 1.00 98.69 92 ASP A CA 1
ATOM 700 C C . ASP A 1 92 ? 11.727 0.944 -9.857 1.00 98.69 92 ASP A C 1
ATOM 702 O O . ASP A 1 92 ? 12.469 1.419 -10.716 1.00 98.69 92 ASP A O 1
ATOM 706 N N . THR A 1 93 ? 10.994 -0.150 -10.094 1.00 98.31 93 THR A N 1
ATOM 707 C CA . THR A 1 93 ? 11.091 -0.934 -11.338 1.00 98.31 93 THR A CA 1
ATOM 708 C C . THR A 1 93 ? 10.831 -0.077 -12.583 1.00 98.31 93 THR A C 1
ATOM 710 O O . THR A 1 93 ? 11.546 -0.167 -13.585 1.00 98.31 93 THR A O 1
ATOM 713 N N . GLN A 1 94 ? 9.800 0.774 -12.549 1.00 98.38 94 GLN A N 1
ATOM 714 C CA . GLN A 1 94 ? 9.490 1.672 -13.664 1.00 98.38 94 GLN A CA 1
ATOM 715 C C . GLN A 1 94 ? 10.588 2.714 -13.885 1.00 98.38 94 GLN A C 1
ATOM 717 O O . GLN A 1 94 ? 10.912 3.015 -15.036 1.00 98.38 94 GLN A O 1
ATOM 722 N N . PHE A 1 95 ? 11.170 3.242 -12.810 1.00 98.44 95 PHE A N 1
ATOM 723 C CA . PHE A 1 95 ? 12.245 4.222 -12.885 1.00 98.44 95 PHE A CA 1
ATOM 724 C C . PHE A 1 95 ? 13.533 3.605 -13.436 1.00 98.44 95 PHE A C 1
ATOM 726 O O . PHE A 1 95 ? 14.140 4.189 -14.335 1.00 98.44 95 PHE A O 1
ATOM 733 N N . THR A 1 96 ? 13.899 2.396 -13.000 1.00 98.12 96 THR A N 1
ATOM 734 C CA . THR A 1 96 ? 15.012 1.632 -13.583 1.00 98.12 96 THR A CA 1
ATOM 735 C C . THR A 1 96 ? 14.801 1.415 -15.078 1.00 98.12 96 THR A C 1
ATOM 737 O O . THR A 1 96 ? 15.670 1.763 -15.876 1.00 98.12 96 THR A O 1
ATOM 740 N N . ASN A 1 97 ? 13.617 0.938 -15.479 1.00 97.75 97 ASN A N 1
ATOM 741 C CA . ASN A 1 97 ? 13.290 0.730 -16.891 1.00 97.75 97 ASN A CA 1
ATOM 742 C C . ASN A 1 97 ? 13.370 2.035 -17.694 1.00 97.75 97 ASN A C 1
ATOM 744 O O . ASN A 1 97 ? 13.883 2.051 -18.812 1.00 97.75 97 ASN A O 1
ATOM 748 N N . PHE A 1 98 ? 12.875 3.144 -17.142 1.00 98.12 98 PHE A N 1
ATOM 749 C CA . PHE A 1 98 ? 12.987 4.450 -17.784 1.00 98.12 98 PHE A CA 1
ATOM 750 C C . PHE A 1 98 ? 14.450 4.879 -17.948 1.00 98.12 98 PHE A C 1
ATOM 752 O O . PHE A 1 98 ? 14.829 5.316 -19.034 1.00 98.12 98 PHE A O 1
ATOM 759 N N . GLY A 1 99 ? 15.277 4.689 -16.916 1.00 98.19 99 GLY A N 1
ATOM 760 C CA . GLY A 1 99 ? 16.716 4.949 -16.962 1.00 98.19 99 GLY A CA 1
ATOM 761 C C . GLY A 1 99 ? 17.419 4.158 -18.067 1.00 98.19 99 GLY A C 1
ATOM 762 O O . GLY A 1 99 ? 18.120 4.748 -18.888 1.00 98.19 99 GLY A O 1
ATOM 763 N N . THR A 1 100 ? 17.156 2.852 -18.165 1.00 98.12 100 THR A N 1
ATOM 764 C CA . THR A 1 100 ? 17.700 1.993 -19.232 1.00 98.12 100 THR A CA 1
ATOM 765 C C . THR A 1 100 ? 17.294 2.485 -20.622 1.00 98.12 100 THR A C 1
ATOM 767 O O . THR A 1 100 ? 18.134 2.603 -21.515 1.00 98.12 100 THR A O 1
ATOM 770 N N . ARG A 1 101 ? 16.015 2.834 -20.812 1.00 98.12 101 ARG A N 1
ATOM 771 C CA . ARG A 1 101 ? 15.503 3.347 -22.094 1.00 98.12 101 ARG A CA 1
ATOM 772 C C . ARG A 1 101 ? 16.132 4.685 -22.475 1.00 98.12 101 ARG A C 1
ATOM 774 O O . ARG A 1 101 ? 16.420 4.908 -23.653 1.00 98.12 101 ARG A O 1
ATOM 781 N N . LEU A 1 102 ? 16.324 5.572 -21.501 1.00 98.31 102 LEU A N 1
ATOM 782 C CA . LEU A 1 102 ? 16.948 6.874 -21.714 1.00 98.31 102 LEU A CA 1
ATOM 783 C C . LEU A 1 102 ? 18.410 6.707 -22.136 1.00 98.31 102 LEU A C 1
ATOM 785 O O . LEU A 1 102 ? 18.796 7.238 -23.176 1.00 98.31 102 LEU A O 1
ATOM 789 N N . GLN A 1 103 ? 19.177 5.894 -21.407 1.00 98.25 103 GLN A N 1
ATOM 790 C CA . GLN A 1 103 ? 20.567 5.593 -21.750 1.00 98.25 103 GLN A CA 1
ATOM 791 C C . GLN A 1 103 ? 20.678 4.980 -23.152 1.00 98.25 103 GLN A C 1
ATOM 793 O O . GLN A 1 103 ? 21.466 5.446 -23.973 1.00 98.25 103 GLN A O 1
ATOM 798 N N . ALA A 1 104 ? 19.833 3.995 -23.476 1.00 98.19 104 ALA A N 1
ATOM 799 C CA . ALA A 1 104 ? 19.801 3.400 -24.808 1.00 98.19 104 ALA A CA 1
ATOM 800 C C . ALA A 1 104 ? 19.471 4.433 -25.901 1.00 98.19 104 ALA A C 1
ATOM 802 O O . ALA A 1 104 ? 20.060 4.417 -26.983 1.00 98.19 104 ALA A O 1
ATOM 803 N N . SER A 1 105 ? 18.548 5.360 -25.627 1.00 98.19 105 SER A N 1
ATOM 804 C CA . SER A 1 105 ? 18.207 6.452 -26.544 1.00 98.19 105 SER A CA 1
ATOM 805 C C . SER A 1 105 ? 19.389 7.391 -26.787 1.00 98.19 105 SER A C 1
ATOM 807 O O . SER A 1 105 ? 19.641 7.756 -27.939 1.00 98.19 105 SER A O 1
ATOM 809 N N . GLU A 1 106 ? 20.119 7.763 -25.736 1.00 98.25 106 GLU A N 1
ATOM 810 C CA . GLU A 1 106 ? 21.314 8.610 -25.817 1.00 98.25 106 GLU A CA 1
ATOM 811 C C . GLU A 1 106 ? 22.439 7.928 -26.599 1.00 98.25 106 GLU A C 1
ATOM 813 O O . GLU A 1 106 ? 22.942 8.506 -27.567 1.00 98.25 106 GLU A O 1
ATOM 818 N N . THR A 1 107 ? 22.770 6.677 -26.266 1.00 97.88 107 THR A N 1
ATOM 819 C CA . THR A 1 107 ? 23.761 5.876 -27.003 1.00 97.88 107 THR A CA 1
ATOM 820 C C . THR A 1 107 ? 23.387 5.770 -28.479 1.00 97.88 107 THR A C 1
ATOM 822 O O . THR A 1 107 ? 24.202 6.047 -29.358 1.00 97.88 107 THR A O 1
ATOM 825 N N . ASN A 1 108 ? 22.121 5.473 -28.780 1.00 97.94 108 ASN A N 1
ATOM 826 C CA . ASN A 1 108 ? 21.647 5.397 -30.158 1.00 97.94 108 ASN A CA 1
ATOM 827 C C . ASN A 1 108 ? 21.665 6.752 -30.869 1.00 97.94 108 ASN A C 1
ATOM 829 O O . ASN A 1 108 ? 21.869 6.810 -32.081 1.00 97.94 108 ASN A O 1
ATOM 833 N N . ALA A 1 109 ? 21.396 7.858 -30.173 1.00 98.25 109 ALA A N 1
ATOM 834 C CA . ALA A 1 109 ? 21.518 9.194 -30.752 1.00 98.25 109 ALA A CA 1
ATOM 835 C C . ALA A 1 109 ? 22.974 9.490 -31.141 1.00 98.25 109 ALA A C 1
ATOM 837 O O . ALA A 1 109 ? 23.214 9.923 -32.266 1.00 98.25 109 ALA A O 1
ATOM 838 N N . GLN A 1 110 ? 23.934 9.170 -30.272 1.00 97.81 110 GLN A N 1
ATOM 839 C CA . GLN A 1 110 ? 25.362 9.317 -30.565 1.00 97.81 110 GLN A CA 1
ATOM 840 C C . GLN A 1 110 ? 25.793 8.442 -31.746 1.00 97.81 110 GLN A C 1
ATOM 842 O O . GLN A 1 110 ? 26.356 8.963 -32.708 1.00 97.81 110 GLN A O 1
ATOM 847 N N . ALA A 1 111 ? 25.456 7.150 -31.734 1.00 96.94 111 ALA A N 1
ATOM 848 C CA . ALA A 1 111 ? 25.769 6.236 -32.832 1.00 96.94 111 ALA A CA 1
ATOM 849 C C . ALA A 1 111 ? 25.197 6.734 -34.171 1.00 96.94 111 ALA A C 1
ATOM 851 O O . ALA A 1 111 ? 25.884 6.725 -35.190 1.00 96.94 111 ALA A O 1
ATOM 852 N N . ARG A 1 112 ? 23.961 7.256 -34.180 1.00 96.81 112 ARG A N 1
ATOM 853 C CA . ARG A 1 112 ? 23.356 7.863 -35.379 1.00 96.81 112 ARG A CA 1
ATOM 854 C C . ARG A 1 112 ? 24.111 9.101 -35.858 1.00 96.81 112 ARG A C 1
ATOM 856 O O . ARG A 1 112 ? 24.295 9.239 -37.064 1.00 96.81 112 ARG A O 1
ATOM 863 N N . LEU A 1 113 ? 24.555 9.971 -34.949 1.00 97.25 113 LEU A N 1
ATOM 864 C CA . LEU A 1 113 ? 25.367 11.136 -35.309 1.00 97.25 113 LEU A CA 1
ATOM 865 C C . LEU A 1 113 ? 26.685 10.700 -35.957 1.00 97.25 113 LEU A C 1
ATOM 867 O O . LEU A 1 113 ? 26.968 11.134 -37.073 1.00 97.25 113 LEU A O 1
ATOM 871 N N . PHE A 1 114 ? 27.436 9.788 -35.333 1.00 95.00 114 PHE A N 1
ATOM 872 C CA . PHE A 1 114 ? 28.676 9.256 -35.910 1.00 95.00 114 PHE A CA 1
ATOM 873 C C . PHE A 1 114 ? 28.439 8.620 -37.281 1.00 95.00 114 PHE A C 1
ATOM 875 O O . PHE A 1 114 ? 29.087 8.992 -38.261 1.00 95.00 114 PHE A O 1
ATOM 882 N N . ASN A 1 115 ? 27.446 7.735 -37.376 1.00 95.38 115 ASN A N 1
ATOM 883 C CA . ASN A 1 115 ? 27.138 7.022 -38.610 1.00 95.38 115 ASN A CA 1
ATOM 884 C C . ASN A 1 115 ? 26.684 7.958 -39.739 1.00 95.38 115 ASN A C 1
ATOM 886 O O . ASN A 1 115 ? 26.958 7.680 -40.903 1.00 95.38 115 ASN A O 1
ATOM 890 N N . SER A 1 116 ? 26.038 9.085 -39.418 1.00 95.19 116 SER A N 1
ATOM 891 C CA . SER A 1 116 ? 25.604 10.072 -40.418 1.00 95.19 116 SER A CA 1
ATOM 892 C C . SER A 1 116 ? 26.756 10.815 -41.105 1.00 95.19 116 SER A C 1
ATOM 894 O O . SER A 1 116 ? 26.581 11.319 -42.213 1.00 95.19 116 SER A O 1
ATOM 896 N N . HIS A 1 117 ? 27.937 10.862 -40.481 1.00 94.50 117 HIS A N 1
ATOM 897 C CA . HIS A 1 117 ? 29.124 11.521 -41.032 1.00 94.50 117 HIS A CA 1
ATOM 898 C C . HIS A 1 117 ? 30.033 10.572 -41.830 1.00 94.50 117 HIS A C 1
ATOM 900 O O . HIS A 1 117 ? 31.033 11.005 -42.409 1.00 94.50 117 HIS A O 1
ATOM 906 N N . ILE A 1 118 ? 29.695 9.282 -41.902 1.00 93.75 118 ILE A N 1
ATOM 907 C CA . ILE A 1 118 ? 30.486 8.300 -42.640 1.00 93.75 118 ILE A CA 1
ATOM 908 C C . ILE A 1 118 ? 30.274 8.473 -44.143 1.00 93.75 118 ILE A C 1
ATOM 910 O O . ILE A 1 118 ? 29.167 8.355 -44.659 1.00 93.75 118 ILE A O 1
ATOM 914 N N . SER A 1 119 ? 31.375 8.715 -44.853 1.00 91.00 119 SER A N 1
ATOM 915 C CA . SER A 1 119 ? 31.375 8.916 -46.309 1.00 91.00 119 SER A CA 1
ATOM 916 C C . SER A 1 119 ? 31.914 7.715 -47.096 1.00 91.00 119 SER A C 1
ATOM 918 O O . SER A 1 119 ? 31.701 7.630 -48.302 1.00 91.00 119 SER A O 1
ATOM 920 N N . SER A 1 120 ? 32.612 6.782 -46.437 1.00 93.94 120 SER A N 1
ATOM 921 C CA . SER A 1 120 ? 33.187 5.590 -47.074 1.00 93.94 120 SER A CA 1
ATOM 922 C C . SER A 1 120 ? 32.417 4.322 -46.707 1.00 93.94 120 SER A C 1
ATOM 924 O O . SER A 1 120 ? 31.935 4.168 -45.584 1.00 93.94 120 SER A O 1
ATOM 926 N N . ARG A 1 121 ? 32.324 3.394 -47.668 1.00 92.50 121 ARG A N 1
ATOM 927 C CA . ARG A 1 121 ? 31.597 2.122 -47.522 1.00 92.50 121 ARG A CA 1
ATOM 928 C C . ARG A 1 121 ? 32.252 1.154 -46.539 1.00 92.50 121 ARG A C 1
ATOM 930 O O . ARG A 1 121 ? 31.559 0.321 -45.961 1.00 92.50 121 ARG A O 1
ATOM 937 N N . ASP A 1 122 ? 33.556 1.289 -46.337 1.00 93.75 122 ASP A N 1
ATOM 938 C CA . ASP A 1 122 ? 34.351 0.374 -45.512 1.00 93.75 122 ASP A CA 1
ATOM 939 C C . ASP A 1 122 ? 34.628 0.930 -44.108 1.00 93.75 122 ASP A C 1
ATOM 941 O O . ASP A 1 122 ? 35.230 0.250 -43.279 1.00 93.75 122 ASP A O 1
ATOM 945 N N . THR A 1 123 ? 34.185 2.158 -43.814 1.00 94.06 123 THR A N 1
ATOM 946 C CA . THR A 1 123 ? 34.313 2.733 -42.472 1.00 94.06 123 THR A CA 1
ATOM 947 C C . THR A 1 123 ? 33.397 1.992 -41.490 1.00 94.06 123 THR A C 1
ATOM 949 O O . THR A 1 123 ? 32.223 1.772 -41.815 1.00 94.06 123 THR A O 1
ATOM 952 N N . PRO A 1 124 ? 33.905 1.624 -40.297 1.00 94.31 124 PRO A N 1
ATOM 953 C CA . PRO A 1 124 ? 33.103 0.982 -39.265 1.00 94.31 124 PRO A CA 1
ATOM 954 C C . PRO A 1 124 ? 31.909 1.833 -38.835 1.00 94.31 124 PRO A C 1
ATOM 956 O O . PRO A 1 124 ? 32.050 3.040 -38.645 1.00 94.31 124 PRO A O 1
ATOM 959 N N . LEU A 1 125 ? 30.750 1.197 -38.670 1.00 95.12 125 LEU A N 1
ATOM 960 C CA . LEU A 1 125 ? 29.575 1.816 -38.064 1.00 95.12 125 LEU A CA 1
ATOM 961 C C . LEU A 1 125 ? 29.594 1.610 -36.547 1.00 95.12 125 LEU A C 1
ATOM 963 O O . LEU A 1 125 ? 29.915 0.523 -36.067 1.00 95.12 125 LEU A O 1
ATOM 967 N N . GLU A 1 126 ? 29.161 2.627 -35.807 1.00 96.31 126 GLU A N 1
ATOM 968 C CA . GLU A 1 126 ? 28.838 2.489 -34.388 1.00 96.31 126 GLU A CA 1
ATOM 969 C C . GLU A 1 126 ? 27.519 1.716 -34.231 1.00 96.31 126 GLU A C 1
ATOM 971 O O . GLU A 1 126 ? 26.505 2.116 -34.827 1.00 96.31 126 GLU A O 1
ATOM 976 N N . PRO A 1 127 ? 27.498 0.607 -33.470 1.00 95.25 127 PRO A N 1
ATOM 977 C CA . PRO A 1 127 ? 26.311 -0.213 -33.315 1.00 95.25 127 PRO A CA 1
ATOM 978 C C . PRO A 1 127 ? 25.236 0.462 -32.471 1.00 95.25 127 PRO A C 1
ATOM 980 O O . PRO A 1 127 ? 25.508 1.174 -31.507 1.00 95.25 127 PRO A O 1
ATOM 983 N N . LEU A 1 128 ? 23.982 0.186 -32.823 1.00 96.31 128 LEU A N 1
ATOM 984 C CA . LEU A 1 128 ? 22.843 0.554 -31.993 1.00 96.31 128 LEU A CA 1
ATOM 985 C C . LEU A 1 128 ? 22.639 -0.466 -30.869 1.00 96.31 128 LEU A C 1
ATOM 987 O O . LEU A 1 128 ? 22.933 -1.656 -31.010 1.00 96.31 128 LEU A O 1
ATOM 991 N N . VAL A 1 129 ? 22.069 0.011 -29.770 1.00 97.81 129 VAL A N 1
ATOM 992 C CA . VAL A 1 129 ? 21.605 -0.788 -28.639 1.00 97.81 129 VAL A CA 1
ATOM 993 C C . VAL A 1 129 ? 20.080 -0.883 -28.630 1.00 97.81 129 VAL A C 1
ATOM 995 O O . VAL A 1 129 ? 19.363 -0.009 -29.126 1.00 97.81 129 VAL A O 1
ATOM 998 N N . SER A 1 130 ? 19.562 -1.963 -28.065 1.00 96.69 130 SER A N 1
ATOM 999 C CA . SER A 1 130 ? 18.143 -2.189 -27.842 1.00 96.69 130 SER A CA 1
ATOM 1000 C C . SER A 1 130 ? 17.598 -1.167 -26.848 1.00 96.69 130 SER A C 1
ATOM 1002 O O . SER A 1 130 ? 18.165 -0.923 -25.785 1.00 96.69 130 SER A O 1
ATOM 1004 N N . ALA A 1 131 ? 16.451 -0.579 -27.184 1.00 93.25 131 ALA A N 1
ATOM 1005 C CA . ALA A 1 131 ? 15.788 0.370 -26.303 1.00 93.25 131 ALA A CA 1
ATOM 1006 C C . ALA A 1 131 ? 15.214 -0.293 -25.043 1.00 93.25 131 ALA A C 1
ATOM 1008 O O . ALA A 1 131 ? 14.865 0.428 -24.123 1.00 93.25 131 ALA A O 1
ATOM 1009 N N . ILE A 1 132 ? 15.063 -1.619 -25.001 1.00 92.75 132 ILE A N 1
ATOM 1010 C CA . ILE A 1 132 ? 14.377 -2.321 -23.905 1.00 92.75 132 ILE A CA 1
ATOM 1011 C C . ILE A 1 132 ? 15.334 -2.599 -22.744 1.00 92.75 132 ILE A C 1
ATOM 1013 O O . ILE A 1 132 ? 14.969 -2.411 -21.590 1.00 92.75 132 ILE A O 1
ATOM 1017 N N . ASP A 1 133 ? 16.551 -3.026 -23.057 1.00 95.19 133 ASP A N 1
ATOM 1018 C CA . ASP A 1 133 ? 17.520 -3.560 -22.097 1.00 95.19 133 ASP A CA 1
ATOM 1019 C C . ASP A 1 133 ? 18.918 -2.934 -22.236 1.00 95.19 133 ASP A C 1
ATOM 1021 O O . ASP A 1 133 ? 19.820 -3.265 -21.472 1.00 95.19 133 ASP A O 1
ATOM 1025 N N . GLY A 1 134 ? 19.119 -2.024 -23.197 1.00 95.44 134 GLY A N 1
ATOM 1026 C CA . GLY A 1 134 ? 20.405 -1.366 -23.434 1.00 95.44 134 GLY A CA 1
ATOM 1027 C C . GLY A 1 134 ? 21.484 -2.282 -24.017 1.00 95.44 134 GLY A C 1
ATOM 1028 O O . GLY A 1 134 ? 22.638 -1.869 -24.116 1.00 95.44 134 GLY A O 1
ATOM 1029 N N . THR A 1 135 ? 21.145 -3.512 -24.414 1.00 96.81 135 THR A N 1
ATOM 1030 C CA . THR A 1 135 ? 22.115 -4.461 -24.977 1.00 96.81 135 THR A CA 1
ATOM 1031 C C . THR A 1 135 ? 22.394 -4.170 -26.450 1.00 96.81 135 THR A C 1
ATOM 1033 O O . THR A 1 135 ? 21.566 -3.592 -27.149 1.00 96.81 135 THR A O 1
ATOM 1036 N N . LEU A 1 136 ? 23.571 -4.552 -26.952 1.00 94.94 136 LEU A N 1
ATOM 1037 C CA . LEU A 1 136 ? 23.914 -4.376 -28.367 1.00 94.94 136 LEU A CA 1
ATOM 1038 C C . LEU A 1 136 ? 22.943 -5.139 -29.274 1.00 94.94 136 LEU A C 1
ATOM 1040 O O . LEU A 1 136 ? 22.634 -6.306 -29.029 1.00 94.94 136 LEU A O 1
ATOM 1044 N N . ILE A 1 137 ? 22.511 -4.503 -30.366 1.00 93.69 137 ILE A N 1
ATOM 1045 C CA . ILE A 1 137 ? 21.690 -5.176 -31.373 1.00 93.69 137 ILE A CA 1
ATOM 1046 C C . ILE A 1 137 ? 22.550 -6.208 -32.107 1.00 93.69 137 ILE A C 1
ATOM 1048 O O . ILE A 1 137 ? 23.484 -5.876 -32.840 1.00 93.69 137 ILE A O 1
ATOM 1052 N N . ILE A 1 138 ? 22.213 -7.482 -31.916 1.00 89.81 138 ILE A N 1
ATOM 1053 C CA . ILE A 1 138 ? 22.898 -8.595 -32.571 1.00 89.81 138 ILE A CA 1
ATOM 1054 C C . ILE A 1 138 ? 22.702 -8.512 -34.086 1.00 89.81 138 ILE A C 1
ATOM 1056 O O . ILE A 1 138 ? 21.598 -8.282 -34.576 1.00 89.81 138 ILE A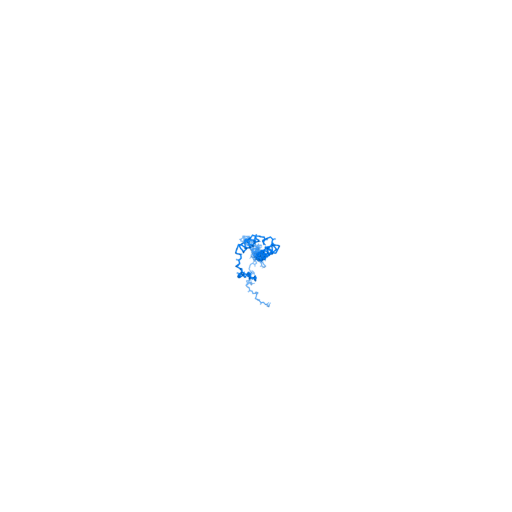 O 1
ATOM 1060 N N . GLY A 1 139 ? 23.791 -8.715 -34.830 1.00 88.81 139 GLY A N 1
ATOM 1061 C CA . GLY A 1 139 ? 23.776 -8.644 -36.291 1.00 88.81 139 GLY A CA 1
ATOM 1062 C C . GLY A 1 139 ? 23.756 -7.219 -36.845 1.00 88.81 139 GLY A C 1
ATOM 1063 O O . GLY A 1 139 ? 23.494 -7.042 -38.035 1.00 88.81 139 GLY A O 1
ATOM 1064 N N . PHE A 1 140 ? 24.039 -6.203 -36.020 1.00 91.50 140 PHE A N 1
ATOM 1065 C CA . PHE A 1 140 ? 24.240 -4.851 -36.525 1.00 91.50 140 PHE A CA 1
ATOM 1066 C C . PHE A 1 140 ? 25.410 -4.822 -37.536 1.00 91.50 140 PHE A C 1
ATOM 1068 O O . PHE A 1 140 ? 26.480 -5.363 -37.239 1.00 91.50 140 PHE A O 1
ATOM 1075 N N . PRO A 1 141 ? 25.239 -4.224 -38.731 1.00 92.31 141 PRO A N 1
ATOM 1076 C CA . PRO A 1 141 ? 26.275 -4.196 -39.761 1.00 92.31 141 PRO A CA 1
ATOM 1077 C C . PRO A 1 141 ? 27.560 -3.533 -39.282 1.00 92.31 141 PRO A C 1
ATOM 1079 O O . PRO A 1 141 ? 27.537 -2.410 -38.791 1.00 92.31 141 PRO A O 1
ATOM 1082 N N . ALA A 1 142 ? 28.695 -4.197 -39.505 1.00 92.12 142 ALA A N 1
ATOM 1083 C CA . ALA A 1 142 ? 29.996 -3.645 -39.142 1.00 92.12 142 ALA A CA 1
ATOM 1084 C C . ALA A 1 142 ? 30.363 -2.399 -39.968 1.00 92.12 142 ALA A C 1
ATOM 1086 O O . ALA A 1 142 ? 31.085 -1.545 -39.473 1.00 92.12 142 ALA A O 1
ATOM 1087 N N . THR A 1 143 ? 29.877 -2.278 -41.210 1.00 94.19 143 THR A N 1
ATOM 1088 C CA . THR A 1 143 ? 30.147 -1.145 -42.115 1.00 94.19 143 THR A CA 1
ATOM 1089 C C . THR A 1 143 ? 28.921 -0.810 -42.967 1.00 94.19 143 THR A C 1
ATOM 1091 O O . THR A 1 143 ? 28.012 -1.632 -43.130 1.00 94.19 143 THR A O 1
ATOM 1094 N N . SER A 1 144 ? 28.890 0.383 -43.569 1.00 90.19 144 SER A N 1
ATOM 1095 C CA . SER A 1 144 ? 27.793 0.779 -44.467 1.00 90.19 144 SER A CA 1
ATOM 1096 C C . SER A 1 144 ? 27.747 -0.056 -45.757 1.00 90.19 144 SER A C 1
ATOM 1098 O O . SER A 1 144 ? 26.674 -0.268 -46.322 1.00 90.19 144 SER A O 1
ATOM 1100 N N . GLY A 1 145 ? 28.875 -0.622 -46.198 1.00 89.12 145 GLY A N 1
ATOM 1101 C CA . GLY A 1 145 ? 28.923 -1.594 -47.290 1.00 89.12 145 GLY A CA 1
ATOM 1102 C C . GLY A 1 145 ? 28.153 -2.883 -46.981 1.00 89.12 145 GLY A C 1
ATOM 1103 O O . GLY A 1 145 ? 27.435 -3.390 -47.853 1.00 89.12 145 GLY A O 1
ATOM 1104 N N . ALA A 1 146 ? 28.234 -3.356 -45.732 1.00 89.31 146 ALA A N 1
ATOM 1105 C CA . ALA A 1 146 ? 27.578 -4.575 -45.257 1.00 89.31 146 ALA A CA 1
ATOM 1106 C C . ALA A 1 146 ? 26.040 -4.468 -45.192 1.00 89.31 146 ALA A C 1
ATOM 1108 O O . ALA A 1 146 ? 25.364 -5.496 -45.212 1.00 89.31 146 ALA A O 1
ATOM 1109 N N . LEU A 1 147 ? 25.469 -3.252 -45.218 1.00 84.00 147 LEU A N 1
ATOM 1110 C CA . LEU A 1 147 ? 24.014 -3.034 -45.303 1.00 84.00 147 LEU A CA 1
ATOM 1111 C C . LEU A 1 147 ? 23.391 -3.700 -46.538 1.00 84.00 147 LEU A C 1
ATOM 1113 O O . LEU A 1 147 ? 22.252 -4.152 -46.490 1.00 84.00 147 LEU A O 1
ATOM 1117 N N . SER A 1 148 ? 24.154 -3.804 -47.630 1.00 80.88 148 SER A N 1
ATOM 1118 C CA . SER A 1 148 ? 23.701 -4.415 -48.889 1.00 80.88 148 SER A CA 1
ATOM 1119 C C . SER A 1 148 ? 23.402 -5.917 -48.747 1.00 80.88 148 SER A C 1
ATOM 1121 O O . SER A 1 148 ? 22.706 -6.479 -49.586 1.00 80.88 148 SER A O 1
ATOM 1123 N N . GLY A 1 149 ? 23.939 -6.565 -47.704 1.00 73.75 149 GLY A N 1
ATOM 1124 C CA . GLY A 1 149 ? 23.737 -7.983 -47.396 1.00 73.75 149 GLY A CA 1
ATOM 1125 C C . GLY A 1 149 ? 22.621 -8.266 -46.385 1.00 73.75 149 GLY A C 1
ATOM 1126 O O . GLY A 1 149 ? 22.327 -9.433 -46.134 1.00 73.75 149 GLY A O 1
ATOM 1127 N N . LEU A 1 150 ? 21.983 -7.238 -45.811 1.00 75.69 150 LEU A N 1
ATOM 1128 C CA . LEU A 1 150 ? 20.836 -7.411 -44.917 1.00 75.69 150 LEU A CA 1
ATOM 1129 C C . LEU A 1 150 ? 19.557 -7.651 -45.736 1.00 75.69 150 LEU A C 1
ATOM 1131 O O . LEU A 1 150 ? 18.762 -6.740 -45.966 1.00 75.69 150 LEU A O 1
ATOM 1135 N N . SER A 1 151 ? 19.324 -8.882 -46.190 1.00 60.44 151 SER A N 1
ATOM 1136 C CA . SER A 1 151 ? 17.983 -9.282 -46.632 1.00 60.44 151 SER A CA 1
ATOM 1137 C C . SER A 1 151 ? 17.049 -9.291 -45.418 1.00 60.44 151 SER A C 1
ATOM 1139 O O . SER A 1 151 ? 17.380 -9.909 -44.410 1.00 60.44 151 SER A O 1
ATOM 1141 N N . GLY A 1 152 ? 15.904 -8.605 -45.493 1.00 57.25 152 GLY A N 1
ATOM 1142 C CA . GLY A 1 152 ? 14.963 -8.404 -44.383 1.00 57.25 152 GLY A CA 1
ATOM 1143 C C . GLY A 1 152 ? 14.295 -9.677 -43.848 1.00 57.25 152 GLY A C 1
ATOM 1144 O O . GLY A 1 152 ? 13.098 -9.875 -44.035 1.00 57.25 152 GLY A O 1
ATOM 1145 N N . THR A 1 153 ? 15.040 -10.519 -43.139 1.00 50.19 153 THR A N 1
ATOM 1146 C CA . THR A 1 153 ? 14.528 -11.679 -42.400 1.00 50.19 153 THR A CA 1
ATOM 1147 C C . THR A 1 153 ? 14.661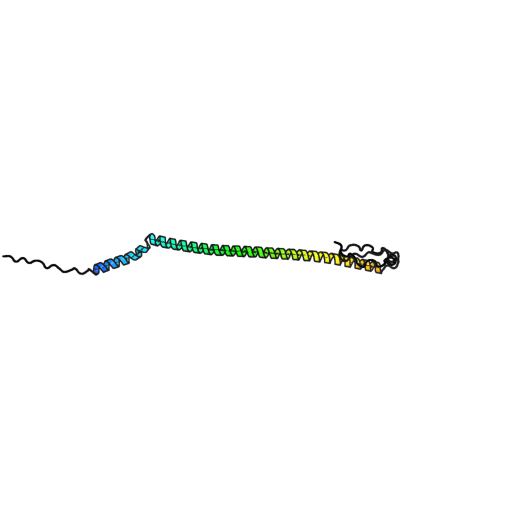 -11.445 -40.900 1.00 50.19 153 THR A C 1
ATOM 1149 O O . THR A 1 153 ? 15.457 -12.079 -40.216 1.00 50.19 153 THR A O 1
ATOM 1152 N N . SER A 1 154 ? 13.879 -10.506 -40.382 1.00 45.41 154 SER A N 1
ATOM 1153 C CA . SER A 1 154 ? 13.558 -10.427 -38.952 1.00 45.41 154 SER A CA 1
ATOM 1154 C C . SER A 1 154 ? 12.202 -9.745 -38.752 1.00 45.41 154 SER A C 1
ATOM 1156 O O . SER A 1 154 ? 12.033 -8.857 -37.923 1.00 45.41 154 SER A O 1
ATOM 1158 N N . SER A 1 155 ? 11.204 -10.164 -39.538 1.00 44.09 155 SER A N 1
ATOM 1159 C CA . SER A 1 155 ? 9.802 -10.003 -39.150 1.00 44.09 155 SER A CA 1
ATOM 1160 C C . SER A 1 155 ? 9.402 -11.218 -38.316 1.00 44.09 155 SER A C 1
ATOM 1162 O O . SER A 1 155 ? 9.781 -12.343 -38.634 1.00 44.09 155 SER A O 1
ATOM 1164 N N . GLY A 1 156 ? 8.731 -10.958 -37.199 1.00 47.97 156 GLY A N 1
ATOM 1165 C CA . GLY A 1 156 ? 8.577 -11.882 -36.088 1.00 47.97 156 GLY A CA 1
ATOM 1166 C C . GLY A 1 156 ? 7.908 -13.214 -36.416 1.00 47.97 156 GLY A C 1
ATOM 1167 O O . GLY A 1 156 ? 6.894 -13.285 -37.100 1.00 47.97 156 GLY A O 1
ATOM 1168 N N . SER A 1 157 ? 8.444 -14.263 -35.803 1.00 42.75 157 SER A N 1
ATOM 1169 C CA . SER A 1 157 ? 7.719 -15.493 -35.504 1.00 42.75 157 SER A CA 1
ATOM 1170 C C . SER A 1 157 ? 8.471 -16.253 -34.409 1.00 42.75 157 SER A C 1
ATOM 1172 O O . SER A 1 157 ? 9.184 -17.213 -34.684 1.00 42.75 157 SER A O 1
ATOM 1174 N N . SER A 1 158 ? 8.323 -15.816 -33.157 1.00 40.09 158 SER A N 1
ATOM 1175 C CA . SER A 1 158 ? 8.336 -16.759 -32.033 1.00 40.09 158 SER A CA 1
ATOM 1176 C C . SER A 1 158 ? 6.890 -16.890 -31.579 1.00 40.09 158 SER A C 1
ATOM 1178 O O . SER A 1 158 ? 6.392 -16.171 -30.716 1.00 40.09 158 SER A O 1
ATOM 1180 N N . MET A 1 159 ? 6.184 -17.716 -32.344 1.00 42.66 159 MET A N 1
ATOM 1181 C CA . MET A 1 159 ? 4.853 -18.211 -32.053 1.00 42.66 159 MET A CA 1
ATOM 1182 C C . MET A 1 159 ? 5.019 -19.321 -31.014 1.00 42.66 159 MET A C 1
ATOM 1184 O O . MET A 1 159 ? 5.930 -20.139 -31.121 1.00 42.66 159 MET A O 1
ATOM 1188 N N . ALA A 1 160 ? 4.149 -19.294 -30.009 1.00 45.22 160 ALA A N 1
ATOM 1189 C CA . ALA A 1 160 ? 4.061 -20.232 -28.903 1.00 45.22 160 ALA A CA 1
ATOM 1190 C C . ALA A 1 160 ? 4.397 -21.685 -29.276 1.00 45.22 160 ALA A C 1
ATOM 1192 O O . ALA A 1 160 ? 3.916 -22.217 -30.278 1.00 45.22 160 ALA A O 1
ATOM 1193 N N . THR A 1 161 ? 5.148 -22.359 -28.410 1.00 44.28 161 THR A N 1
ATOM 1194 C CA . THR A 1 161 ? 5.093 -23.817 -28.322 1.00 44.28 161 THR A CA 1
ATOM 1195 C C . THR A 1 161 ? 5.264 -24.255 -26.870 1.00 44.28 161 THR A C 1
ATOM 1197 O O . THR A 1 161 ? 6.320 -24.037 -26.285 1.00 44.28 161 THR A O 1
ATOM 1200 N N . CYS A 1 162 ? 4.188 -24.888 -26.387 1.00 40.62 162 CYS A N 1
ATOM 1201 C CA . CYS A 1 162 ? 4.004 -25.694 -25.175 1.00 40.62 162 CYS A CA 1
ATOM 1202 C C . CYS A 1 162 ? 4.016 -24.983 -23.817 1.00 40.62 162 CYS A C 1
ATOM 1204 O O . CYS A 1 162 ? 5.101 -24.625 -23.317 1.00 40.62 162 CYS A O 1
#